Protein AF-A0A7C7D9L4-F1 (afdb_monomer)

pLDDT: mean 94.63, std 4.33, range [69.06, 98.38]

Secondary structure (DSSP, 8-state):
----S-EEES-SSTT-EEEEEEE-TT-SEEEEEE--HHHHHHHHHHHHHHHHHHHHHTT--SEEEEEEESS--

Nearest PDB structures (foldseek):
  8ves-assembly1_E  TM=5.692E-01  e=2.497E-02  Escherichia coli
  8ver-assembly1_C  TM=5.659E-01  e=1.905E-02  Escherichia coli
  8ver-assembly1_D  TM=4.919E-01  e=7.902E-03  Escherichia coli
  3c8h-assembly1_A  TM=3.947E-01  e=1.033E+00  Shigella flexneri 2a str. 2457T
  3c8h-assembly2_B  TM=3.821E-01  e=1.354E+00  Shigella flexneri 2a str. 2457T

Foldseek 3Di:
DFDDAKDWDWDLDALIKIKIKGFAPVKFEAEAEAEDPVCCVPCVVVVVVVVVVVCVVVVNTGMYMYIHHNNND

Structure (mmCIF, N/CA/C/O backbone):
data_AF-A0A7C7D9L4-F1
#
_entry.id   AF-A0A7C7D9L4-F1
#
loop_
_atom_site.group_PDB
_atom_site.id
_atom_site.type_symbol
_atom_site.label_atom_id
_atom_site.label_alt_id
_atom_site.label_comp_id
_atom_site.label_asym_id
_atom_site.label_entity_id
_atom_site.label_seq_id
_atom_site.pdbx_PDB_ins_code
_atom_site.Cartn_x
_atom_site.Cartn_y
_atom_site.Cartn_z
_atom_site.occupancy
_atom_site.B_iso_or_equiv
_atom_site.auth_seq_id
_atom_site.auth_comp_id
_atom_site.auth_asym_id
_atom_site.auth_atom_id
_atom_site.pdbx_PDB_model_num
ATOM 1 N N . MET A 1 1 ? -15.420 3.792 7.638 1.00 85.62 1 MET A N 1
ATOM 2 C CA . MET A 1 1 ? -15.4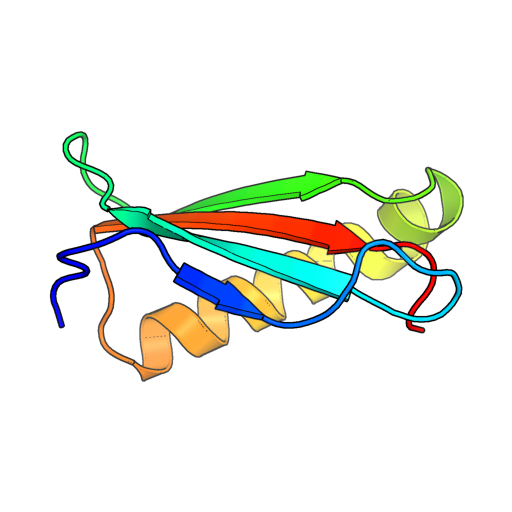16 2.309 7.569 1.00 85.62 1 MET A CA 1
ATOM 3 C C . MET A 1 1 ? -14.264 1.776 8.420 1.00 85.62 1 MET A C 1
ATOM 5 O O . MET A 1 1 ? -13.200 2.376 8.412 1.00 85.62 1 MET A O 1
ATOM 9 N N . LYS A 1 2 ? -14.451 0.668 9.158 1.00 87.38 2 LYS A N 1
ATOM 10 C CA . LYS A 1 2 ? -13.396 0.065 9.997 1.00 87.38 2 LYS A CA 1
ATOM 11 C C . LYS A 1 2 ? -12.928 -1.266 9.412 1.00 87.38 2 LYS A C 1
ATOM 13 O O . LYS A 1 2 ? -13.751 -2.148 9.174 1.00 87.38 2 LYS A O 1
ATOM 18 N N . ILE A 1 3 ? -11.618 -1.423 9.231 1.00 93.69 3 ILE A N 1
ATOM 19 C CA . ILE A 1 3 ? -11.009 -2.708 8.877 1.00 93.69 3 ILE A CA 1
ATOM 20 C C . ILE A 1 3 ? -10.947 -3.573 10.139 1.00 93.69 3 ILE A C 1
ATOM 22 O O . ILE A 1 3 ? -10.438 -3.137 11.168 1.00 93.69 3 ILE A O 1
ATOM 26 N N . SER A 1 4 ? -11.511 -4.778 10.087 1.00 93.44 4 SER A N 1
ATOM 27 C CA . SER A 1 4 ? -11.595 -5.694 11.238 1.00 93.44 4 SER A CA 1
ATOM 28 C C . SER A 1 4 ? -10.708 -6.930 11.107 1.00 93.44 4 SER A C 1
ATOM 30 O O . SER A 1 4 ? -10.479 -7.624 12.094 1.00 93.44 4 SER A O 1
ATOM 32 N N . ALA A 1 5 ? -10.214 -7.214 9.904 1.00 95.62 5 ALA A N 1
ATOM 33 C CA . ALA A 1 5 ? -9.383 -8.369 9.616 1.00 95.62 5 ALA A CA 1
ATOM 34 C C . ALA A 1 5 ? -8.410 -8.056 8.482 1.00 95.62 5 ALA A C 1
ATOM 36 O O . ALA A 1 5 ? -8.677 -7.210 7.626 1.00 95.62 5 ALA A O 1
ATOM 37 N N . THR A 1 6 ? -7.296 -8.778 8.473 1.00 97.81 6 THR A N 1
ATOM 38 C CA . THR A 1 6 ? -6.342 -8.736 7.371 1.00 97.81 6 THR A CA 1
ATOM 39 C C . THR A 1 6 ? -6.915 -9.442 6.148 1.00 97.81 6 THR A C 1
ATOM 41 O O . THR A 1 6 ? -7.417 -10.562 6.255 1.00 97.81 6 THR A O 1
ATOM 44 N N . ALA A 1 7 ? -6.794 -8.816 4.982 1.00 97.69 7 ALA A N 1
ATOM 45 C CA . ALA A 1 7 ? -7.177 -9.396 3.700 1.00 97.69 7 ALA A CA 1
ATOM 46 C C . ALA A 1 7 ? -6.110 -9.108 2.639 1.00 97.69 7 ALA A C 1
ATOM 48 O O . ALA A 1 7 ? -5.343 -8.153 2.762 1.00 97.69 7 ALA A O 1
ATOM 49 N N . GLN A 1 8 ? -6.069 -9.937 1.597 1.00 97.75 8 GLN A N 1
ATOM 50 C CA . GLN A 1 8 ? -5.135 -9.787 0.485 1.00 97.75 8 GLN A CA 1
ATOM 51 C C . GLN A 1 8 ? -5.821 -10.050 -0.858 1.00 97.75 8 GLN A C 1
ATOM 53 O O . GLN A 1 8 ? -6.731 -10.879 -0.931 1.00 97.75 8 GLN A O 1
ATOM 58 N N . ALA A 1 9 ? -5.371 -9.363 -1.905 1.00 97.38 9 ALA A N 1
ATOM 59 C CA . ALA A 1 9 ? -5.835 -9.544 -3.278 1.00 97.38 9 ALA A CA 1
ATOM 60 C C . ALA A 1 9 ? -4.665 -9.433 -4.269 1.00 97.38 9 ALA A C 1
ATOM 62 O O . ALA A 1 9 ? -3.782 -8.595 -4.083 1.00 97.38 9 ALA A O 1
ATOM 63 N N . GLY A 1 10 ? -4.687 -10.266 -5.315 1.00 96.38 10 GLY A N 1
ATOM 64 C CA . GLY A 1 10 ? -3.611 -10.401 -6.307 1.00 96.38 10 GLY A CA 1
ATOM 65 C C . GLY A 1 10 ? -2.610 -11.512 -5.972 1.00 96.38 10 GLY A C 1
ATOM 66 O O . GLY A 1 10 ? -2.871 -12.344 -5.096 1.00 96.38 10 GLY A O 1
ATOM 67 N N . ALA A 1 11 ? -1.475 -11.542 -6.673 1.00 94.81 11 ALA A N 1
ATOM 68 C C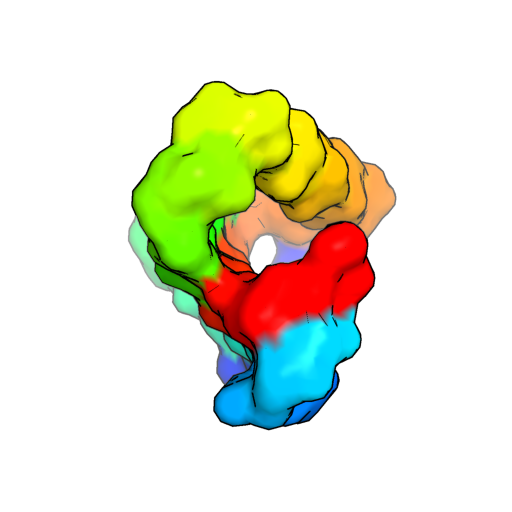A . ALA A 1 11 ? -0.418 -12.539 -6.492 1.00 94.81 11 ALA A CA 1
ATOM 69 C C . ALA A 1 11 ? 0.998 -11.931 -6.528 1.00 94.81 11 ALA A C 1
ATOM 71 O O . ALA A 1 11 ? 1.230 -10.843 -7.048 1.00 94.81 11 ALA A O 1
ATOM 72 N N . LEU A 1 12 ? 1.981 -12.662 -5.989 1.00 93.44 12 LEU A N 1
ATOM 73 C CA . LEU A 1 12 ? 3.407 -12.288 -6.016 1.00 93.44 12 LEU A CA 1
ATOM 74 C C . LEU A 1 12 ? 4.113 -12.724 -7.311 1.00 93.44 12 LEU A C 1
ATOM 76 O O . LEU A 1 12 ? 5.284 -13.108 -7.288 1.00 93.44 12 LEU A O 1
ATOM 80 N N . GLU A 1 13 ? 3.411 -12.649 -8.435 1.00 91.44 13 GLU A N 1
ATOM 81 C CA . GLU A 1 13 ? 3.894 -13.091 -9.742 1.00 91.44 13 GLU A CA 1
ATOM 82 C C . GLU A 1 13 ? 4.329 -11.913 -10.617 1.00 91.44 13 GLU A C 1
ATOM 84 O O . GLU A 1 13 ? 3.972 -10.761 -10.377 1.00 91.44 13 GLU A O 1
ATOM 89 N N . ALA A 1 14 ? 5.143 -12.186 -11.638 1.00 89.94 14 ALA A N 1
ATOM 90 C CA . ALA A 1 14 ? 5.555 -11.152 -12.583 1.00 89.94 14 ALA A CA 1
ATOM 91 C C . ALA A 1 14 ? 4.338 -10.545 -13.298 1.00 89.94 14 ALA A C 1
ATOM 93 O O . ALA A 1 14 ? 3.451 -11.270 -13.745 1.00 89.94 14 ALA A O 1
ATOM 94 N N . ASN A 1 15 ? 4.354 -9.222 -13.471 1.00 90.56 15 ASN A N 1
ATOM 95 C CA . ASN A 1 15 ? 3.254 -8.452 -14.056 1.00 90.56 15 ASN A CA 1
ATOM 96 C C . ASN A 1 15 ? 1.961 -8.431 -13.223 1.00 90.56 15 ASN A C 1
ATOM 98 O O . ASN A 1 15 ? 0.904 -8.112 -13.759 1.00 90.56 15 ASN A O 1
ATOM 102 N N . ASP A 1 16 ? 2.042 -8.740 -11.928 1.00 94.81 16 ASP A N 1
ATOM 103 C CA . ASP A 1 16 ? 0.932 -8.593 -10.986 1.00 94.81 16 ASP A CA 1
ATOM 104 C C . ASP A 1 16 ? 1.367 -7.831 -9.719 1.00 94.81 16 ASP A C 1
ATOM 106 O O . ASP A 1 16 ? 2.556 -7.543 -9.498 1.00 94.81 16 ASP A O 1
ATOM 110 N N . VAL A 1 17 ? 0.381 -7.464 -8.901 1.00 95.75 17 VAL A N 1
AT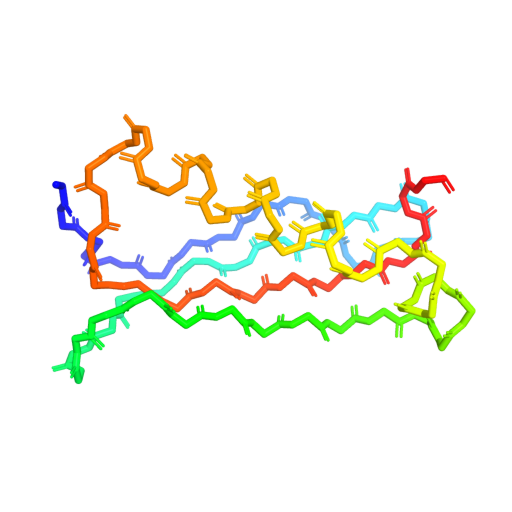OM 111 C CA . VAL A 1 17 ? 0.550 -6.780 -7.621 1.00 95.75 17 VAL A CA 1
ATOM 112 C C . VAL A 1 17 ? -0.229 -7.504 -6.528 1.00 95.75 17 VAL A C 1
ATOM 114 O O . VAL A 1 17 ? -1.432 -7.723 -6.641 1.00 95.75 17 VAL A O 1
ATOM 117 N N . LEU A 1 18 ? 0.445 -7.823 -5.423 1.00 97.56 18 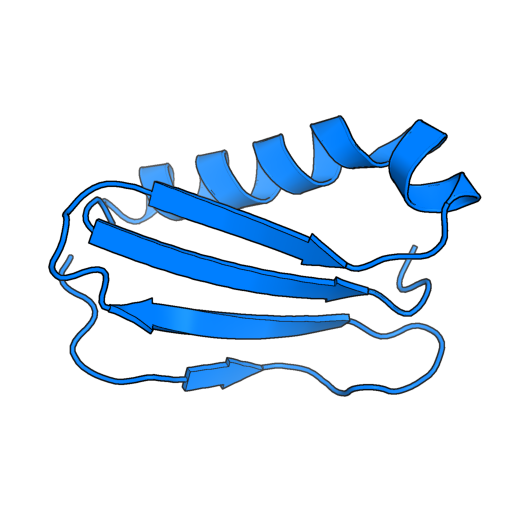LEU A N 1
ATOM 118 C CA . LEU A 1 18 ? -0.222 -8.279 -4.205 1.00 97.56 18 LEU A CA 1
ATOM 119 C C . LEU A 1 18 ? -0.485 -7.074 -3.300 1.00 97.56 18 LEU A C 1
ATOM 121 O O . LEU A 1 18 ? 0.452 -6.396 -2.865 1.00 97.56 18 LEU A O 1
ATOM 125 N N . VAL A 1 19 ? -1.756 -6.825 -2.994 1.00 97.88 19 VAL A N 1
ATOM 126 C CA . VAL A 1 19 ? -2.179 -5.794 -2.042 1.00 97.88 19 VAL A CA 1
ATOM 127 C C . VAL A 1 19 ? -2.693 -6.461 -0.777 1.00 97.88 19 VAL A C 1
ATOM 129 O O . VAL A 1 19 ? -3.630 -7.255 -0.833 1.00 97.88 19 VAL A O 1
ATOM 132 N N . THR A 1 20 ? -2.115 -6.099 0.365 1.00 98.31 20 THR A N 1
ATOM 133 C CA . THR A 1 20 ? -2.538 -6.564 1.690 1.00 98.31 20 THR A CA 1
ATOM 134 C C . THR A 1 20 ? -3.053 -5.388 2.504 1.00 98.31 20 THR A C 1
ATOM 136 O O . THR A 1 20 ? -2.362 -4.382 2.655 1.00 98.31 20 THR A O 1
ATOM 139 N N . VAL A 1 21 ? -4.252 -5.529 3.059 1.00 97.69 21 VAL A N 1
ATOM 140 C CA . VAL A 1 21 ? -4.918 -4.529 3.899 1.00 97.69 21 VAL A CA 1
ATOM 141 C C . VAL A 1 21 ? -5.005 -5.073 5.318 1.00 97.69 21 VAL A C 1
ATOM 143 O O . VAL A 1 21 ? -5.434 -6.210 5.511 1.00 97.69 21 VAL A O 1
ATOM 146 N N . MET A 1 22 ? -4.592 -4.282 6.304 1.00 97.94 22 MET A N 1
ATOM 147 C CA . MET A 1 22 ? -4.579 -4.654 7.722 1.00 97.94 22 MET A CA 1
ATOM 148 C C . MET A 1 22 ? -5.156 -3.517 8.574 1.00 97.94 22 MET A C 1
ATOM 150 O O . MET A 1 22 ? -4.971 -2.349 8.217 1.00 97.94 22 MET A O 1
ATOM 154 N N . PRO A 1 23 ? -5.822 -3.820 9.701 1.00 97.25 23 PRO A N 1
ATOM 155 C CA . PRO A 1 23 ? -6.209 -2.789 10.661 1.00 97.25 23 PRO A CA 1
ATOM 156 C C . PRO A 1 23 ? -4.974 -2.052 11.196 1.00 97.25 23 PRO A C 1
ATOM 158 O O . PRO A 1 23 ? -3.922 -2.663 11.395 1.00 97.25 23 PRO A O 1
ATOM 161 N N . ASN A 1 24 ? -5.108 -0.747 11.439 1.00 97.00 24 ASN A N 1
ATOM 162 C CA . ASN A 1 24 ? -4.076 0.046 12.101 1.00 97.00 2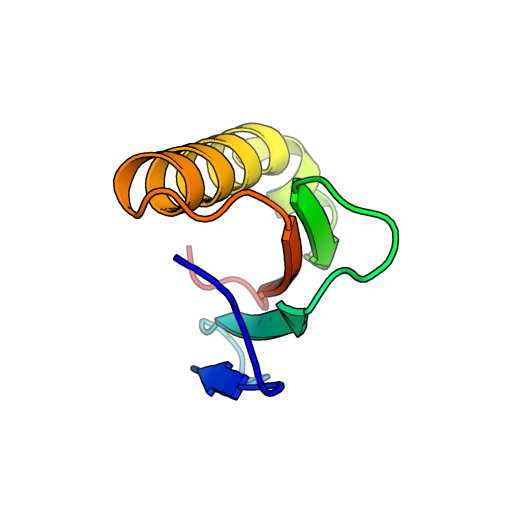4 ASN A CA 1
ATOM 163 C C . ASN A 1 24 ? -4.560 0.534 13.471 1.00 97.00 24 ASN A C 1
ATOM 165 O O . ASN A 1 24 ? -5.171 1.593 13.580 1.00 97.00 24 ASN A O 1
ATOM 169 N N . ASP A 1 25 ? -4.238 -0.204 14.532 1.00 91.88 25 ASP A N 1
ATOM 170 C CA . ASP A 1 25 ? -4.643 0.167 15.896 1.00 91.88 25 ASP A CA 1
ATOM 171 C C . ASP A 1 25 ? -3.935 1.430 16.424 1.00 91.88 25 ASP A C 1
ATOM 173 O O . ASP A 1 25 ? -4.362 2.001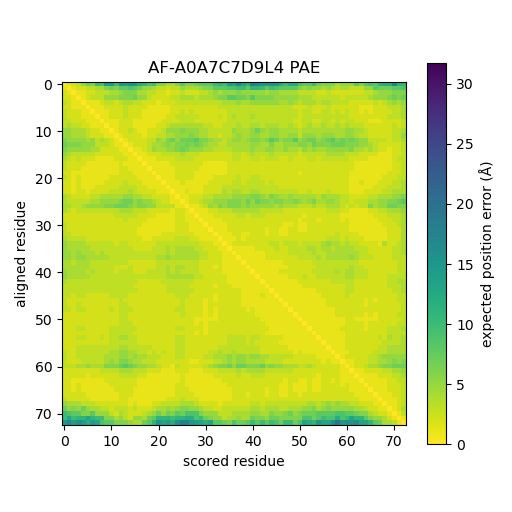 17.425 1.00 91.88 25 ASP A O 1
ATOM 177 N N . GLN A 1 26 ? -2.855 1.879 15.771 1.00 93.19 26 GLN A N 1
ATOM 178 C CA . GLN A 1 26 ? -2.192 3.156 16.081 1.00 93.19 26 GLN A CA 1
ATOM 179 C C . GLN A 1 26 ? -2.868 4.355 15.394 1.00 93.19 26 GLN A C 1
ATOM 181 O O . GLN A 1 26 ? -2.508 5.500 15.665 1.00 93.19 26 GLN A O 1
ATOM 186 N N . GLY A 1 27 ? -3.849 4.088 14.531 1.00 92.62 27 GLY A N 1
ATOM 187 C CA . GLY A 1 27 ? -4.591 5.078 13.770 1.00 92.62 27 GLY A CA 1
ATOM 188 C C . GLY A 1 27 ? -3.864 5.598 12.529 1.00 92.62 27 GLY A C 1
ATOM 189 O O . GLY A 1 27 ? -2.634 5.536 12.408 1.00 92.62 27 GLY A O 1
ATOM 190 N N . GLY A 1 28 ? -4.648 6.126 11.592 1.00 95.38 28 GLY A N 1
ATOM 191 C CA . GLY A 1 28 ? -4.162 6.737 10.357 1.00 95.38 28 GLY A CA 1
ATOM 192 C C . GLY A 1 28 ? -3.874 5.754 9.215 1.00 95.38 28 GLY A C 1
ATOM 193 O O . GLY A 1 28 ? -3.820 4.531 9.378 1.00 95.38 28 GLY A O 1
ATOM 194 N N . VAL A 1 29 ? -3.647 6.326 8.027 1.00 96.25 29 VAL A N 1
ATOM 195 C CA . VAL A 1 29 ? -3.395 5.587 6.782 1.00 96.25 29 VAL A CA 1
ATOM 196 C C . VAL A 1 29 ? -1.895 5.442 6.526 1.00 96.25 29 VAL A C 1
ATOM 198 O O . VAL A 1 29 ? -1.221 6.393 6.095 1.00 96.25 29 VAL A O 1
ATOM 201 N N . GLN A 1 30 ? -1.382 4.227 6.716 1.00 97.56 30 GLN A N 1
ATOM 202 C CA . GLN A 1 30 ? -0.002 3.857 6.408 1.00 97.56 30 GLN A CA 1
ATOM 203 C C . GLN A 1 30 ? 0.066 3.073 5.094 1.00 97.56 30 GLN A C 1
ATOM 205 O O . GLN A 1 30 ? -0.658 2.102 4.904 1.00 97.56 30 GLN A O 1
ATOM 210 N N . ILE A 1 31 ? 0.973 3.463 4.196 1.00 97.44 31 ILE A N 1
ATOM 211 C CA . ILE A 1 31 ? 1.209 2.759 2.930 1.00 97.44 31 ILE A CA 1
ATOM 212 C C . ILE A 1 31 ? 2.649 2.261 2.905 1.00 97.44 31 ILE A C 1
ATOM 214 O O . ILE A 1 31 ? 3.581 3.026 3.146 1.00 97.44 31 ILE A O 1
ATOM 218 N N . LEU A 1 32 ? 2.814 0.974 2.619 1.00 97.81 32 LEU A N 1
ATOM 219 C CA . LEU A 1 32 ? 4.096 0.291 2.492 1.00 97.81 32 LEU A CA 1
ATOM 220 C C . LEU A 1 32 ? 4.241 -0.190 1.047 1.00 97.81 32 LEU A C 1
ATOM 222 O O . LEU A 1 32 ? 3.681 -1.221 0.675 1.00 97.81 32 LEU A O 1
ATOM 226 N N . LEU A 1 33 ? 4.970 0.566 0.227 1.00 96.81 33 LEU A N 1
ATOM 227 C CA . LEU A 1 33 ? 5.195 0.240 -1.181 1.00 96.81 33 LEU A CA 1
ATOM 228 C C . LEU A 1 33 ? 6.521 -0.511 -1.370 1.00 96.81 33 LEU A C 1
ATOM 230 O O . LEU A 1 33 ? 7.602 0.029 -1.135 1.00 96.81 33 LEU A O 1
ATOM 234 N N . GLU A 1 34 ? 6.437 -1.748 -1.853 1.00 96.25 34 GLU A N 1
ATOM 235 C CA . GLU A 1 34 ? 7.568 -2.588 -2.242 1.00 96.25 34 GLU A CA 1
ATOM 236 C C . GLU A 1 34 ? 7.519 -2.840 -3.756 1.00 96.25 34 GLU A C 1
ATOM 238 O O . GLU A 1 34 ? 6.667 -3.572 -4.250 1.00 96.25 34 GLU A O 1
ATOM 243 N N . THR A 1 35 ? 8.451 -2.256 -4.511 1.00 94.50 35 THR A N 1
ATOM 244 C CA . THR A 1 35 ? 8.585 -2.484 -5.960 1.00 94.50 35 THR A CA 1
ATOM 245 C C . THR A 1 35 ? 10.040 -2.327 -6.414 1.00 94.50 35 THR A C 1
ATOM 247 O O . THR A 1 35 ? 10.924 -1.932 -5.643 1.00 94.50 35 THR A O 1
ATOM 250 N N . LYS A 1 36 ? 10.327 -2.643 -7.681 1.00 93.00 36 LYS A N 1
ATOM 251 C CA . LYS A 1 36 ? 11.634 -2.412 -8.311 1.00 93.00 36 LYS A CA 1
ATOM 252 C C . LYS A 1 36 ? 11.999 -0.926 -8.237 1.00 93.00 36 LYS A C 1
ATOM 254 O O . LYS A 1 36 ? 11.181 -0.046 -8.487 1.00 93.00 36 LYS A O 1
ATOM 259 N N . ARG A 1 37 ? 13.282 -0.632 -8.001 1.00 93.69 37 ARG A N 1
ATOM 260 C CA . ARG A 1 37 ? 13.792 0.745 -7.853 1.00 93.69 37 ARG A CA 1
ATOM 261 C C . ARG A 1 37 ? 13.452 1.666 -9.035 1.00 93.69 37 ARG A C 1
ATOM 263 O O . ARG A 1 37 ? 13.247 2.854 -8.817 1.00 93.69 37 ARG A O 1
ATOM 270 N N . VAL A 1 38 ? 13.421 1.147 -10.265 1.00 93.62 38 VAL A N 1
ATOM 271 C CA . VAL A 1 38 ? 13.065 1.936 -11.4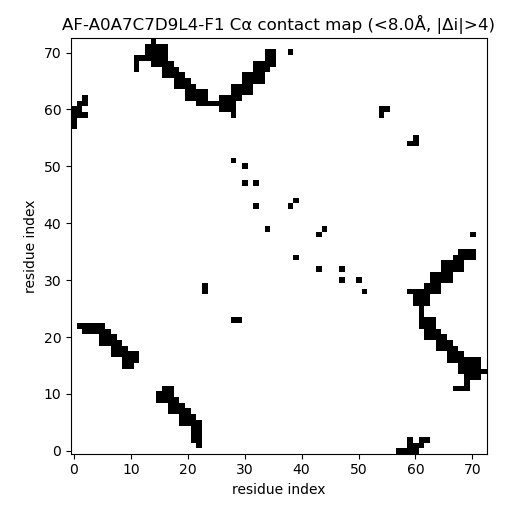59 1.00 93.62 38 VAL A CA 1
ATOM 272 C C . VAL A 1 38 ? 11.600 2.382 -11.427 1.00 93.62 38 VAL A C 1
ATOM 274 O O . VAL A 1 38 ? 11.330 3.562 -11.627 1.00 93.62 38 VAL A O 1
ATOM 277 N N . ILE A 1 39 ? 10.686 1.480 -11.056 1.00 93.06 39 ILE A N 1
ATOM 278 C CA . ILE A 1 39 ? 9.253 1.764 -10.918 1.00 93.06 39 ILE A CA 1
ATOM 279 C C . ILE A 1 39 ? 9.032 2.740 -9.769 1.00 93.06 39 ILE A C 1
ATOM 281 O O . ILE A 1 39 ? 8.362 3.748 -9.949 1.00 93.06 39 ILE A O 1
ATOM 285 N N . LEU A 1 40 ? 9.671 2.513 -8.617 1.00 93.69 40 LEU A N 1
ATOM 286 C CA . LEU A 1 40 ? 9.550 3.418 -7.473 1.00 93.69 40 LEU A CA 1
ATOM 287 C C . LEU A 1 40 ? 9.955 4.856 -7.835 1.00 93.69 40 LEU A C 1
ATOM 289 O O . LEU A 1 40 ? 9.267 5.804 -7.469 1.00 93.69 40 LEU A O 1
ATOM 293 N N . LYS A 1 41 ? 11.052 5.025 -8.584 1.00 95.12 41 LYS A N 1
ATOM 294 C CA . LYS A 1 41 ? 11.519 6.349 -9.023 1.00 95.12 41 LYS A CA 1
ATOM 295 C C . LYS A 1 41 ? 10.570 7.025 -10.010 1.00 95.12 41 LYS A C 1
ATOM 297 O O . LYS A 1 41 ? 10.464 8.246 -9.976 1.00 95.12 41 LYS A O 1
ATOM 302 N N . GLN A 1 42 ? 9.942 6.257 -10.895 1.00 95.50 42 GLN A N 1
ATOM 303 C CA . GLN A 1 42 ? 9.122 6.796 -11.978 1.00 95.50 42 GLN A CA 1
ATOM 304 C C . GLN A 1 42 ? 7.655 6.989 -11.571 1.00 95.50 42 GLN A C 1
ATOM 306 O O . GLN A 1 42 ? 7.051 7.992 -11.934 1.00 95.50 42 GLN A O 1
ATOM 311 N N . PHE A 1 43 ? 7.108 6.058 -10.787 1.00 94.94 43 PHE A N 1
ATOM 312 C CA . PHE A 1 43 ? 5.676 5.938 -10.505 1.00 94.94 43 PHE A CA 1
ATOM 313 C C . PHE A 1 43 ? 5.334 5.867 -9.012 1.00 94.94 43 PHE A C 1
ATOM 315 O O . PHE A 1 43 ? 4.157 5.903 -8.672 1.00 94.94 43 PHE A O 1
ATOM 322 N N . GLY A 1 44 ? 6.316 5.800 -8.102 1.00 94.31 44 GLY A N 1
ATOM 323 C CA . GLY A 1 44 ? 6.062 5.585 -6.670 1.00 94.31 44 GLY A CA 1
ATOM 324 C C . GLY A 1 44 ? 5.071 6.579 -6.056 1.00 94.31 44 GLY A C 1
ATOM 325 O O . GLY A 1 44 ? 4.136 6.170 -5.377 1.00 94.31 44 GLY A O 1
ATOM 326 N N . LYS A 1 45 ? 5.212 7.873 -6.380 1.00 95.88 45 LYS A N 1
ATOM 327 C CA . LYS A 1 45 ? 4.277 8.916 -5.923 1.00 95.88 45 LYS A CA 1
ATOM 328 C C . LYS A 1 45 ? 2.856 8.694 -6.435 1.00 95.88 45 LYS A C 1
ATOM 330 O O . LYS A 1 45 ? 1.914 8.784 -5.663 1.00 95.88 45 LYS A O 1
ATOM 335 N N . GLN A 1 46 ? 2.712 8.369 -7.718 1.00 96.12 46 GLN A N 1
ATOM 336 C CA . GLN A 1 46 ? 1.406 8.154 -8.336 1.00 96.12 46 GLN A CA 1
ATOM 337 C C . GLN A 1 46 ? 0.712 6.914 -7.758 1.00 96.12 46 GLN A C 1
ATOM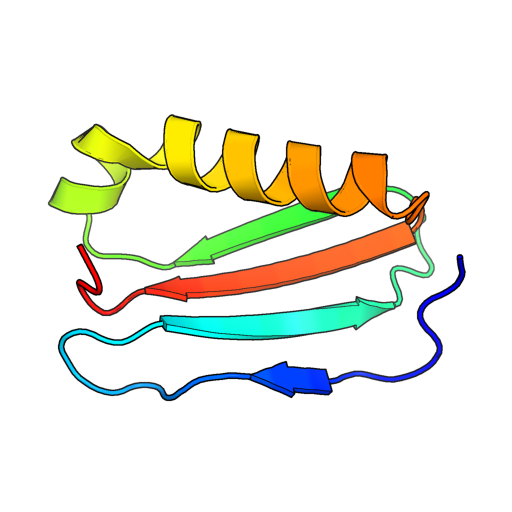 339 O O . GLN A 1 46 ? -0.490 6.946 -7.515 1.00 96.12 46 GLN A O 1
ATOM 344 N N . ILE A 1 47 ? 1.465 5.840 -7.490 1.00 95.06 47 ILE A N 1
ATOM 345 C CA . ILE A 1 47 ? 0.935 4.641 -6.825 1.00 95.06 47 ILE A CA 1
ATOM 346 C C . ILE A 1 47 ? 0.411 5.006 -5.431 1.00 95.06 47 ILE A C 1
ATOM 348 O O . ILE A 1 47 ? -0.722 4.665 -5.095 1.00 95.06 47 ILE A O 1
ATOM 352 N N . GLU A 1 48 ? 1.197 5.733 -4.633 1.00 96.00 48 GLU A N 1
ATOM 353 C CA . GLU A 1 48 ? 0.761 6.174 -3.303 1.00 96.00 48 GLU A CA 1
ATOM 354 C C . GLU A 1 48 ? -0.470 7.087 -3.359 1.00 96.00 48 GLU A C 1
ATOM 356 O O . GLU A 1 48 ? -1.399 6.891 -2.578 1.00 96.00 48 GLU A O 1
ATOM 361 N N . GLU A 1 49 ? -0.514 8.050 -4.281 1.00 97.38 49 GLU A N 1
ATOM 362 C CA . GLU A 1 49 ? -1.659 8.950 -4.463 1.00 97.38 49 GLU A CA 1
ATOM 363 C C . GLU A 1 49 ? -2.937 8.188 -4.824 1.00 97.38 49 GLU A C 1
ATOM 365 O O . GLU A 1 49 ? -3.986 8.444 -4.232 1.00 97.38 49 GLU A O 1
ATOM 370 N N . VAL A 1 50 ? -2.856 7.211 -5.734 1.00 96.75 50 VAL A N 1
ATOM 371 C CA . VAL A 1 50 ? -4.002 6.369 -6.113 1.00 96.75 50 VAL A CA 1
ATOM 372 C C . VAL A 1 50 ? -4.501 5.557 -4.919 1.00 96.75 50 VAL A C 1
ATOM 374 O O . VAL A 1 50 ? -5.707 5.513 -4.667 1.00 96.75 50 VAL A O 1
ATOM 377 N N . VAL A 1 51 ? -3.589 4.947 -4.156 1.00 96.56 51 VAL A N 1
ATOM 378 C CA . VAL A 1 51 ? -3.952 4.168 -2.963 1.00 96.56 51 VAL A CA 1
ATOM 379 C C . VAL A 1 51 ? -4.589 5.072 -1.906 1.00 96.56 51 VAL A C 1
ATOM 381 O O . VAL A 1 51 ? -5.675 4.756 -1.423 1.00 96.56 51 VAL A O 1
ATOM 384 N N . ARG A 1 52 ? -3.981 6.224 -1.580 1.00 96.62 52 ARG A N 1
ATOM 385 C CA . ARG A 1 52 ? -4.548 7.182 -0.608 1.00 96.62 52 ARG A CA 1
ATOM 386 C C . ARG A 1 52 ? -5.903 7.713 -1.053 1.00 96.62 52 ARG A C 1
ATOM 388 O O . ARG A 1 52 ? -6.818 7.775 -0.237 1.00 96.62 52 ARG A O 1
ATOM 395 N N . GLY A 1 53 ? -6.037 8.065 -2.329 1.00 97.44 53 GLY A N 1
ATOM 396 C CA . GLY A 1 53 ? -7.289 8.551 -2.899 1.00 97.44 53 GLY A CA 1
ATOM 397 C C . GLY A 1 53 ? -8.404 7.520 -2.764 1.00 97.44 53 GLY A C 1
ATOM 398 O O . GLY A 1 53 ? -9.490 7.857 -2.301 1.00 97.44 53 GLY A O 1
ATOM 399 N N . LYS A 1 54 ? -8.121 6.248 -3.075 1.00 96.38 54 LYS A N 1
ATOM 400 C CA . LYS A 1 54 ? -9.120 5.177 -2.965 1.00 96.38 54 LYS A CA 1
ATOM 401 C C . LYS A 1 54 ? -9.530 4.902 -1.517 1.00 96.38 54 LYS A C 1
ATOM 403 O O . LYS A 1 54 ? -10.709 4.718 -1.246 1.00 96.38 54 LYS A O 1
ATOM 408 N N . VAL A 1 55 ? -8.574 4.910 -0.591 1.00 95.50 55 VAL A N 1
ATOM 409 C CA . VAL A 1 55 ? -8.832 4.761 0.851 1.00 95.50 55 VAL A CA 1
ATOM 410 C C . VAL A 1 55 ? -9.718 5.884 1.380 1.00 95.50 55 VAL A C 1
ATOM 412 O O . VAL A 1 55 ? -10.694 5.615 2.077 1.00 95.50 55 VAL A O 1
ATOM 415 N N . SER A 1 56 ? -9.412 7.125 0.995 1.00 95.25 56 SER A N 1
ATOM 416 C CA . SER A 1 56 ? -10.201 8.298 1.370 1.00 95.25 56 SER A CA 1
ATOM 417 C C . SER A 1 56 ? -11.608 8.263 0.771 1.00 95.25 56 SER A C 1
ATOM 419 O O . SER A 1 56 ? -12.561 8.584 1.466 1.00 95.25 56 SER A O 1
ATOM 421 N N . GLU A 1 57 ? -11.766 7.842 -0.487 1.00 97.12 57 GLU A N 1
ATOM 422 C CA . GLU A 1 57 ? -13.079 7.678 -1.136 1.00 97.12 57 GLU A CA 1
ATOM 423 C C . GLU A 1 57 ? -13.958 6.638 -0.421 1.00 97.12 57 GLU A C 1
ATOM 425 O O . GLU A 1 57 ? -15.183 6.727 -0.450 1.00 97.12 57 GLU A O 1
ATOM 430 N N . MET A 1 58 ? -13.335 5.658 0.238 1.00 94.81 58 MET A N 1
ATOM 431 C CA . MET A 1 58 ? -14.013 4.608 0.999 1.00 94.81 58 MET A CA 1
ATOM 432 C C . MET A 1 58 ? -14.243 4.969 2.480 1.00 94.81 58 MET A C 1
ATOM 434 O O . MET A 1 58 ? -14.723 4.114 3.232 1.00 94.81 58 MET A O 1
ATOM 438 N N . ASP A 1 59 ? -13.904 6.193 2.912 1.00 95.25 59 ASP A N 1
ATOM 439 C CA . ASP A 1 59 ? -13.947 6.637 4.317 1.00 95.25 59 ASP A CA 1
ATOM 440 C C . ASP A 1 59 ? -13.194 5.669 5.257 1.00 95.25 59 ASP A C 1
ATOM 442 O O . ASP A 1 59 ? -13.701 5.262 6.306 1.00 95.25 59 ASP A O 1
ATOM 446 N N . VAL A 1 60 ? -12.012 5.189 4.860 1.00 95.06 60 VAL A N 1
ATOM 447 C CA . VAL A 1 60 ? -11.180 4.305 5.694 1.00 95.06 60 VAL A CA 1
ATOM 448 C C . VAL A 1 60 ? -10.021 5.105 6.290 1.00 95.06 60 VAL A C 1
ATOM 450 O O . VAL A 1 60 ? -9.104 5.487 5.575 1.00 95.06 60 VAL A O 1
ATOM 453 N N . ASP A 1 61 ? -10.022 5.299 7.608 1.00 91.44 61 ASP A N 1
ATOM 454 C CA . ASP A 1 61 ? -9.058 6.199 8.263 1.00 91.44 61 ASP A CA 1
ATOM 455 C C . ASP A 1 61 ? -7.898 5.471 8.960 1.00 91.44 61 ASP A C 1
ATOM 457 O O . ASP A 1 61 ? -6.793 6.002 9.032 1.00 91.44 61 ASP A O 1
ATOM 461 N N . ASP A 1 62 ? -8.122 4.236 9.418 1.00 96.19 62 ASP A N 1
ATOM 462 C CA . ASP A 1 62 ? -7.197 3.490 10.284 1.00 96.19 62 ASP A CA 1
ATOM 463 C C . ASP A 1 62 ? -6.773 2.167 9.634 1.00 96.19 62 ASP A C 1
ATOM 465 O O . ASP A 1 62 ? -7.284 1.083 9.946 1.00 96.19 62 ASP A O 1
ATOM 469 N N . VAL A 1 63 ? -5.839 2.252 8.684 1.00 97.50 63 VAL A N 1
ATOM 470 C CA . VAL A 1 63 ? -5.452 1.110 7.848 1.00 97.50 63 VAL A CA 1
ATOM 471 C C . VAL A 1 63 ? -3.974 1.118 7.471 1.00 97.50 63 VAL A C 1
ATOM 473 O O . VAL A 1 63 ? -3.388 2.159 7.168 1.00 97.50 63 VAL A O 1
ATOM 476 N N . ILE A 1 64 ? -3.378 -0.074 7.441 1.00 98.25 64 ILE A N 1
ATOM 477 C CA . ILE A 1 64 ? -2.073 -0.322 6.828 1.00 98.25 64 ILE A CA 1
ATOM 478 C C . ILE A 1 64 ? -2.307 -1.019 5.490 1.00 98.25 64 ILE A C 1
ATOM 480 O O . ILE A 1 64 ? -2.935 -2.078 5.437 1.00 98.25 64 ILE A O 1
ATOM 484 N N . ILE A 1 65 ? -1.776 -0.447 4.414 1.00 98.06 65 ILE A N 1
ATOM 485 C CA . ILE A 1 65 ? -1.837 -1.024 3.071 1.00 98.06 65 ILE A CA 1
ATOM 486 C C . ILE A 1 65 ? -0.430 -1.341 2.610 1.00 98.06 65 ILE A C 1
ATOM 488 O O . ILE A 1 65 ? 0.395 -0.450 2.410 1.00 98.06 65 ILE A O 1
ATOM 492 N N . LYS A 1 66 ? -0.161 -2.626 2.413 1.00 98.38 66 LYS A N 1
ATOM 493 C CA . LYS A 1 66 ? 1.073 -3.104 1.807 1.00 98.38 66 LYS A CA 1
ATOM 494 C C . LYS A 1 66 ? 0.830 -3.384 0.329 1.00 98.38 66 LYS A C 1
ATOM 496 O O . LYS A 1 66 ? -0.060 -4.158 -0.003 1.00 98.38 66 LYS A O 1
ATOM 501 N N . VAL A 1 67 ? 1.632 -2.776 -0.537 1.00 97.75 67 VAL A N 1
ATOM 502 C CA . VAL A 1 67 ? 1.575 -2.948 -1.993 1.00 97.75 67 VAL A CA 1
ATOM 503 C C . VAL A 1 67 ? 2.886 -3.574 -2.443 1.00 97.75 67 VAL A C 1
ATOM 505 O O . VAL A 1 67 ? 3.935 -2.939 -2.352 1.00 97.75 67 VAL A O 1
ATOM 508 N N . GLN A 1 68 ? 2.835 -4.821 -2.902 1.00 96.88 68 GLN A N 1
ATOM 509 C CA . GLN A 1 68 ? 3.995 -5.552 -3.407 1.00 96.88 68 GLN A CA 1
ATOM 510 C C . GLN A 1 68 ? 3.866 -5.714 -4.919 1.00 96.88 68 GLN A C 1
ATOM 512 O O . GLN A 1 68 ? 3.224 -6.643 -5.403 1.00 96.88 68 GLN A O 1
ATOM 517 N N . ASP A 1 69 ? 4.472 -4.791 -5.658 1.00 94.69 69 ASP A N 1
ATOM 518 C CA . ASP A 1 69 ? 4.385 -4.730 -7.114 1.00 94.69 69 ASP A CA 1
ATOM 519 C C . ASP A 1 69 ? 5.591 -5.415 -7.774 1.00 94.69 69 ASP A C 1
ATOM 521 O O . ASP A 1 69 ? 6.763 -5.140 -7.473 1.00 94.69 69 ASP A O 1
ATOM 525 N N . LYS A 1 70 ? 5.295 -6.328 -8.702 1.00 90.75 70 LYS A N 1
ATOM 526 C CA . LYS A 1 70 ? 6.290 -7.064 -9.492 1.00 90.75 70 LYS A CA 1
ATOM 527 C C . LYS A 1 70 ? 6.362 -6.587 -10.944 1.00 90.75 70 LYS A C 1
ATOM 529 O O . LYS A 1 70 ? 6.980 -7.264 -11.772 1.00 90.75 70 LYS A O 1
ATOM 534 N N . GLY A 1 71 ? 5.865 -5.384 -11.224 1.00 82.94 71 GLY A N 1
ATOM 535 C CA . GLY A 1 71 ? 5.849 -4.772 -12.549 1.00 82.94 71 GLY A CA 1
ATOM 536 C C . GLY A 1 71 ? 4.508 -4.945 -13.240 1.00 82.94 71 GLY A C 1
ATOM 537 O O . G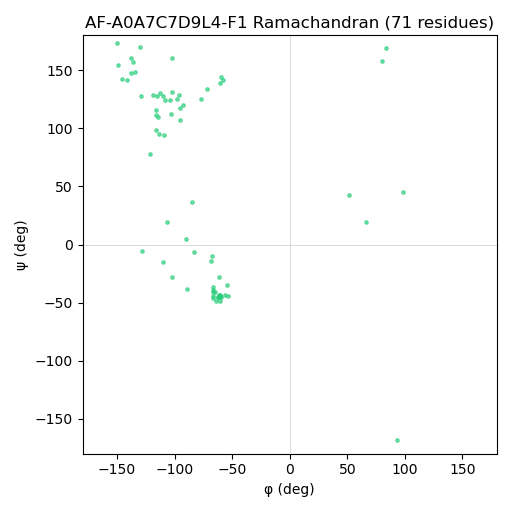LY A 1 71 ? 4.490 -5.332 -14.398 1.00 82.94 71 GLY A O 1
ATOM 538 N N . ALA A 1 72 ? 3.411 -4.706 -12.520 1.00 85.06 72 ALA A N 1
ATOM 539 C CA . ALA A 1 72 ? 2.048 -4.759 -13.050 1.00 85.06 72 ALA A CA 1
ATOM 540 C C . ALA A 1 72 ? 1.733 -3.646 -14.076 1.00 85.06 72 ALA A C 1
ATOM 542 O O . ALA A 1 72 ? 0.680 -3.684 -14.709 1.00 85.06 72 ALA A O 1
ATOM 543 N N . LEU A 1 73 ? 2.626 -2.657 -14.211 1.00 69.06 73 LEU A N 1
ATOM 544 C CA . LEU A 1 73 ? 2.562 -1.549 -15.172 1.00 69.06 73 LEU A CA 1
ATOM 545 C C . LEU A 1 73 ? 3.364 -1.838 -16.444 1.00 69.06 73 LEU A C 1
ATOM 547 O O . LEU A 1 73 ? 4.509 -2.332 -16.317 1.00 69.06 73 LEU A O 1
#

Mean predicted aligned error: 2.81 Å

Sequence (73 aa):
MKISATAQAGALEANDVLVTVMPNDQGGVQILLETKRVILKQFGKQIEEVVRGKVSEMDVDDVIIKVQDKGAL

InterPro domains:
  IPR023439 Malonate decarboxylase/citrate lyase acyl carrier protein [PF06857] (5-73)

Solvent-accessible surface area (backbone atoms only — not comparable to full-atom values): 4055 Å² total; per-residue (Å²): 88,81,59,88,59,73,49,73,49,76,42,96,42,84,56,26,42,25,38,36,42,32,52,28,94,87,54,44,76,45,77,46,82,46,57,56,70,70,53,44,75,75,41,38,67,60,54,50,49,53,52,52,51,53,36,56,76,59,49,44,53,34,29,34,39,39,39,41,38,52,53,59,116

Radius of gyration: 12.31 Å; Cα contacts (8 Å, |Δi|>4): 139; chains: 1; bounding box: 29×22×31 Å

Organism: NCBI:txid36854